Protein AF-A0A7S0FRN7-F1 (afdb_monomer)

Sequence (148 aa):
SIVRLVCPDTCGCSSPRSGLFRNGDDRGCPVGACQESAKYNEALAGLPCEDPTPDELRALPGWRRYWQEFAEVMAAFQPARASLFATANRSALQDGCAVHASLSMDLQELVCESKGITGDIRSFCPETCRCASLPTRNCPASCLRPPF

Mean predicted aligned error: 5.43 Å

Structure (mmCIF, N/CA/C/O backbone):
data_AF-A0A7S0FRN7-F1
#
_entry.id   AF-A0A7S0FRN7-F1
#
loop_
_atom_site.group_PDB
_atom_site.id
_atom_site.type_symbol
_atom_site.label_atom_id
_atom_site.label_alt_id
_atom_site.label_comp_id
_atom_site.label_asym_id
_atom_site.label_entity_id
_atom_site.label_seq_id
_atom_site.pdbx_PDB_ins_code
_atom_site.Cartn_x
_atom_site.Cartn_y
_atom_site.Cartn_z
_atom_site.occupancy
_atom_site.B_iso_or_equiv
_atom_site.auth_seq_id
_atom_site.auth_comp_id
_atom_site.auth_asym_id
_atom_site.auth_atom_id
_atom_site.pdbx_PDB_model_num
ATOM 1 N N . SER A 1 1 ? -14.382 -1.039 -17.431 1.00 48.53 1 SER A N 1
ATOM 2 C CA . SER A 1 1 ? -15.280 -2.205 -17.557 1.00 48.53 1 SER A CA 1
ATOM 3 C C . SER A 1 1 ? -16.569 -1.897 -16.811 1.00 48.53 1 SER A C 1
ATOM 5 O O . SER A 1 1 ? -16.483 -1.544 -15.641 1.00 48.53 1 SER A O 1
ATOM 7 N N . ILE A 1 2 ? -17.728 -1.981 -17.480 1.00 52.06 2 ILE A N 1
ATOM 8 C CA . ILE A 1 2 ? -19.074 -1.658 -16.946 1.00 52.06 2 ILE A CA 1
ATOM 9 C C . ILE A 1 2 ? -19.494 -2.569 -15.780 1.00 52.06 2 ILE A C 1
ATOM 11 O O . ILE A 1 2 ? -20.279 -2.164 -14.930 1.00 52.06 2 ILE A O 1
ATOM 15 N N . VAL A 1 3 ? -18.901 -3.761 -15.682 1.00 49.41 3 VAL A N 1
ATOM 16 C CA . VAL A 1 3 ? -19.193 -4.743 -14.625 1.00 49.41 3 VAL A CA 1
ATOM 17 C C . VAL A 1 3 ? -18.915 -4.184 -13.219 1.00 49.41 3 VAL A C 1
ATOM 19 O O . VAL A 1 3 ? -19.560 -4.590 -12.261 1.00 49.41 3 VAL A O 1
ATOM 22 N N . ARG A 1 4 ? -18.008 -3.204 -13.085 1.00 47.38 4 ARG A N 1
ATOM 23 C CA . ARG A 1 4 ? -17.630 -2.636 -11.780 1.00 47.38 4 ARG A CA 1
ATOM 24 C C . ARG A 1 4 ? -18.609 -1.587 -11.230 1.00 47.38 4 ARG A C 1
ATOM 26 O O . ARG A 1 4 ? -18.685 -1.434 -10.017 1.00 47.38 4 ARG A O 1
ATOM 33 N N . LEU A 1 5 ? -19.397 -0.941 -12.096 1.00 50.34 5 LEU A N 1
ATOM 34 C CA . LEU A 1 5 ? -20.428 0.036 -11.707 1.00 50.34 5 LEU A CA 1
ATOM 35 C C . LEU A 1 5 ? -21.666 -0.625 -11.085 1.00 50.34 5 LEU A C 1
ATOM 37 O O . LEU A 1 5 ? -22.345 -0.011 -10.271 1.00 50.34 5 LEU A O 1
ATOM 41 N N . VAL A 1 6 ? -21.958 -1.873 -11.460 1.00 53.28 6 VAL A N 1
ATOM 42 C CA . VAL A 1 6 ? -23.189 -2.574 -11.056 1.00 53.28 6 VAL A CA 1
ATOM 43 C C . VAL A 1 6 ? -23.044 -3.256 -9.687 1.00 53.28 6 VAL A C 1
ATOM 45 O O . VAL A 1 6 ? -24.046 -3.563 -9.047 1.00 53.28 6 VAL A O 1
ATOM 48 N N . CYS A 1 7 ? -21.819 -3.461 -9.188 1.00 53.31 7 CYS A N 1
ATOM 49 C CA . CYS A 1 7 ? -21.577 -4.156 -7.919 1.00 53.31 7 CYS A CA 1
ATOM 50 C C . CYS A 1 7 ? -20.341 -3.598 -7.170 1.00 53.31 7 CYS A C 1
ATOM 52 O O . CYS A 1 7 ? -19.306 -4.274 -7.103 1.00 53.31 7 CYS A O 1
ATOM 54 N N . PRO A 1 8 ? -20.415 -2.391 -6.573 1.00 57.25 8 PRO A N 1
ATOM 55 C CA . PRO A 1 8 ? -19.288 -1.777 -5.856 1.00 57.25 8 PRO A CA 1
ATOM 56 C C . PRO A 1 8 ? -18.743 -2.661 -4.718 1.00 57.25 8 PRO A C 1
ATOM 58 O O . PRO A 1 8 ? -17.531 -2.704 -4.495 1.00 57.25 8 PRO A O 1
ATOM 61 N N . ASP A 1 9 ? -19.608 -3.446 -4.067 1.00 58.41 9 ASP A N 1
ATOM 62 C CA . ASP A 1 9 ? -19.214 -4.432 -3.054 1.00 58.41 9 ASP A CA 1
ATOM 63 C C . ASP A 1 9 ? -18.339 -5.558 -3.622 1.00 58.41 9 ASP A C 1
ATOM 65 O O . ASP A 1 9 ? -17.311 -5.888 -3.036 1.00 58.41 9 ASP A O 1
ATOM 69 N N . THR A 1 10 ? -18.686 -6.121 -4.787 1.00 57.81 10 THR A N 1
ATOM 70 C CA . THR A 1 10 ? -17.875 -7.190 -5.412 1.00 57.81 10 THR A CA 1
ATOM 71 C C . THR A 1 10 ? -16.529 -6.690 -5.924 1.00 57.81 10 THR A C 1
ATOM 73 O O . THR A 1 10 ? -15.576 -7.460 -6.016 1.00 57.81 10 THR A O 1
ATOM 76 N N . CYS A 1 11 ? -16.415 -5.390 -6.209 1.00 63.34 11 CYS A N 1
ATOM 77 C CA . CYS A 1 11 ? -15.132 -4.776 -6.527 1.00 63.34 11 CYS A CA 1
ATOM 78 C C . CYS A 1 11 ? -14.219 -4.689 -5.293 1.00 63.34 11 CYS A C 1
ATOM 80 O O . CYS A 1 11 ? -12.999 -4.644 -5.456 1.00 63.34 11 CYS A O 1
ATOM 82 N N . GLY A 1 12 ? -14.794 -4.725 -4.084 1.00 71.50 12 GLY A N 1
ATOM 83 C CA . GLY A 1 12 ? -14.109 -4.510 -2.811 1.00 71.50 12 GLY A CA 1
ATOM 84 C C . GLY A 1 12 ? -14.131 -3.051 -2.352 1.00 71.50 12 GLY A C 1
ATOM 85 O O . GLY A 1 12 ? -13.427 -2.693 -1.419 1.00 71.50 12 GLY A O 1
ATOM 86 N N . CYS A 1 13 ? -14.939 -2.197 -2.981 1.00 74.06 13 CYS A N 1
ATOM 87 C CA . CYS A 1 13 ? -14.938 -0.755 -2.739 1.00 74.06 13 CYS A CA 1
ATOM 88 C C . CYS A 1 13 ? -15.281 -0.402 -1.280 1.00 74.06 13 CYS A C 1
ATOM 90 O O . CYS A 1 13 ? -14.691 0.501 -0.700 1.00 74.06 13 CYS A O 1
ATOM 92 N N . SER A 1 14 ? -16.171 -1.176 -0.651 1.00 80.62 14 SER A N 1
ATOM 93 C CA . SER A 1 14 ? -16.556 -1.006 0.754 1.00 80.62 14 SER A CA 1
ATOM 94 C C . SER A 1 14 ? -15.545 -1.584 1.756 1.00 80.62 14 SER A C 1
ATOM 96 O O . SER A 1 14 ? -15.845 -1.633 2.944 1.00 80.62 14 SER A O 1
ATOM 98 N N . SER A 1 15 ? -14.414 -2.135 1.302 1.00 90.25 15 SER A N 1
ATOM 99 C CA . SER A 1 15 ? -13.415 -2.752 2.174 1.00 90.25 15 SER A CA 1
ATOM 100 C C . SER A 1 15 ? -12.110 -1.954 2.125 1.00 90.25 15 SER A C 1
ATOM 102 O O . SER A 1 15 ? -11.473 -1.903 1.066 1.00 90.25 15 SER A O 1
ATOM 104 N N . PRO A 1 16 ? -11.655 -1.391 3.261 1.00 91.69 16 PRO A N 1
ATOM 105 C CA . PRO A 1 16 ? -10.399 -0.644 3.316 1.00 91.69 16 PRO A CA 1
ATOM 106 C C . PRO A 1 16 ? -9.186 -1.523 2.982 1.00 91.69 16 PRO A C 1
ATOM 108 O O . PRO A 1 16 ? -8.174 -1.014 2.516 1.00 91.69 16 PRO A O 1
ATOM 111 N N . ARG A 1 17 ? -9.292 -2.849 3.155 1.00 93.81 17 ARG A N 1
ATOM 112 C CA . ARG A 1 17 ? -8.250 -3.840 2.837 1.00 93.81 17 ARG A CA 1
ATOM 113 C C . ARG A 1 17 ? -8.586 -4.679 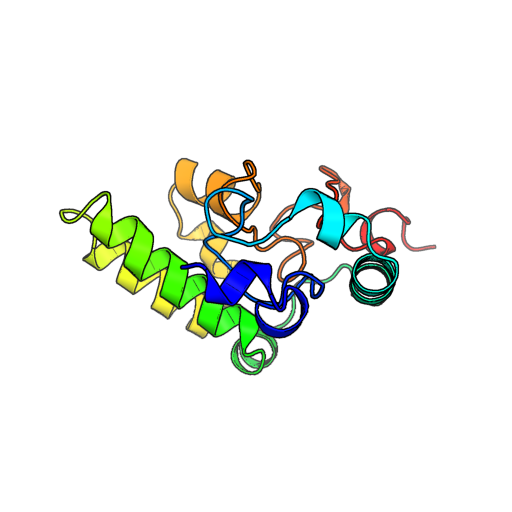1.595 1.00 93.81 17 ARG A C 1
ATOM 115 O O . ARG A 1 17 ? -8.191 -5.838 1.497 1.00 93.81 17 ARG A O 1
ATOM 122 N N . SER A 1 18 ? -9.316 -4.118 0.630 1.00 92.12 18 SER A N 1
ATOM 123 C CA . SER A 1 18 ? -9.688 -4.827 -0.608 1.00 92.12 18 SER A CA 1
ATOM 124 C C . SER A 1 18 ? -8.526 -5.122 -1.549 1.00 92.12 18 SER A C 1
ATOM 126 O O . SER A 1 18 ? -8.618 -6.043 -2.365 1.00 92.12 18 SER A O 1
ATOM 128 N N . GLY A 1 19 ? -7.450 -4.340 -1.454 1.00 91.75 19 GLY A N 1
ATOM 129 C CA . GLY A 1 19 ? -6.285 -4.483 -2.316 1.00 91.75 19 GLY A CA 1
ATOM 130 C C . GLY A 1 19 ? -6.440 -3.907 -3.718 1.00 91.75 19 GLY A C 1
ATOM 131 O O . GLY A 1 19 ? -5.704 -4.295 -4.617 1.00 91.75 19 GLY A O 1
ATOM 132 N N . LEU A 1 20 ? -7.423 -3.036 -3.941 1.00 89.19 20 LEU A N 1
ATOM 133 C CA . LEU A 1 20 ? -7.583 -2.344 -5.216 1.00 89.19 20 LEU A CA 1
ATOM 134 C C . LEU A 1 20 ? -6.476 -1.297 -5.387 1.00 89.19 20 LEU A C 1
ATOM 136 O O . LEU A 1 20 ? -6.579 -0.208 -4.825 1.00 89.19 20 LEU A O 1
ATOM 140 N N . PHE A 1 21 ? -5.448 -1.596 -6.188 1.00 90.25 21 PHE A N 1
ATOM 141 C CA . PHE A 1 21 ? -4.446 -0.583 -6.530 1.00 90.25 21 PHE A CA 1
ATOM 142 C C . PHE A 1 21 ? -5.028 0.434 -7.504 1.00 90.25 21 PHE A C 1
ATOM 144 O O . PHE A 1 21 ? -4.811 1.623 -7.337 1.00 90.25 21 PHE A O 1
ATOM 151 N N . ARG A 1 22 ? -5.807 0.002 -8.501 1.00 84.69 22 ARG A N 1
ATOM 152 C CA . ARG A 1 22 ? -6.534 0.928 -9.385 1.00 84.69 22 ARG A CA 1
ATOM 153 C C . ARG A 1 22 ? -7.934 1.162 -8.854 1.00 84.69 22 ARG A C 1
ATOM 155 O O . ARG A 1 22 ? -8.867 0.429 -9.200 1.00 84.69 22 ARG A O 1
ATOM 162 N N . ASN A 1 23 ? -8.074 2.187 -8.036 1.00 75.00 23 ASN A N 1
ATOM 163 C CA . ASN A 1 23 ? -9.357 2.673 -7.561 1.00 75.00 23 ASN A CA 1
ATOM 164 C C . ASN A 1 23 ? -9.645 4.041 -8.217 1.00 75.00 23 ASN A C 1
ATOM 166 O O . ASN A 1 23 ? -8.737 4.687 -8.722 1.00 75.00 23 ASN A O 1
ATOM 170 N N . GLY A 1 24 ? -10.910 4.427 -8.349 1.00 68.56 24 GLY A N 1
ATOM 171 C CA . GLY A 1 24 ? -11.290 5.685 -8.996 1.00 68.56 24 GLY A CA 1
ATOM 172 C C . GLY A 1 24 ? -12.545 5.557 -9.848 1.00 68.56 24 GLY A C 1
ATOM 173 O O . GLY A 1 24 ? -12.851 4.486 -10.397 1.00 68.56 24 GLY A O 1
ATOM 174 N N . ASP A 1 25 ? -13.270 6.667 -9.959 1.00 66.50 25 ASP A N 1
ATOM 175 C CA . ASP A 1 25 ? -14.564 6.737 -10.641 1.00 66.50 25 ASP A CA 1
ATOM 176 C C . ASP A 1 25 ? -14.428 6.347 -12.126 1.00 66.50 25 ASP A C 1
ATOM 178 O O . ASP A 1 25 ? -15.238 5.581 -12.655 1.00 66.50 25 ASP A O 1
ATOM 182 N N . ASP A 1 26 ? -13.327 6.749 -12.775 1.00 67.06 26 ASP A N 1
ATOM 183 C CA . ASP A 1 26 ? -12.981 6.402 -14.164 1.00 67.06 26 ASP A CA 1
ATOM 184 C C . ASP A 1 26 ? -12.637 4.909 -14.354 1.00 67.06 26 ASP A C 1
ATOM 186 O O . ASP A 1 26 ? -12.619 4.391 -15.477 1.00 67.06 26 ASP A O 1
ATOM 190 N N . ARG A 1 27 ? -12.384 4.181 -13.260 1.00 67.12 27 ARG A N 1
ATOM 191 C CA . ARG A 1 27 ? -12.101 2.735 -13.241 1.00 67.12 27 ARG A CA 1
ATOM 192 C C . ARG A 1 27 ? -13.276 1.899 -12.744 1.00 67.12 27 ARG A C 1
ATOM 194 O O . ARG A 1 27 ? -13.139 0.678 -12.605 1.00 67.12 27 ARG A O 1
ATOM 201 N N . GLY A 1 28 ? -14.442 2.530 -12.592 1.00 65.12 28 GLY A N 1
ATOM 202 C CA . GLY A 1 28 ? -15.705 1.893 -12.230 1.00 65.12 28 GLY A CA 1
ATOM 203 C C . GLY A 1 28 ? -15.840 1.610 -10.737 1.00 65.12 28 GLY A C 1
ATOM 204 O O . GLY A 1 28 ? -16.621 0.744 -10.364 1.00 65.12 28 GLY A O 1
ATOM 205 N N . CYS A 1 29 ? -15.059 2.289 -9.897 1.00 70.25 29 CYS A N 1
ATOM 206 C CA . CYS A 1 29 ? -15.081 2.145 -8.449 1.00 70.25 29 CYS A CA 1
ATOM 207 C C . CYS A 1 29 ? -15.348 3.530 -7.845 1.00 70.25 29 CYS A C 1
ATOM 209 O O . CYS A 1 29 ? -14.420 4.334 -7.848 1.00 70.25 29 CYS A O 1
ATOM 211 N N . PRO A 1 30 ? -16.566 3.830 -7.354 1.00 77.25 30 PRO A N 1
ATOM 212 C CA . PRO A 1 30 ? -16.894 5.157 -6.841 1.00 77.25 30 PRO A CA 1
ATOM 213 C C . PRO A 1 30 ? -16.255 5.379 -5.461 1.00 77.25 30 PRO A C 1
ATOM 215 O O . PRO A 1 30 ? -16.915 5.232 -4.433 1.00 77.25 30 PRO A O 1
ATOM 218 N N . VAL A 1 31 ? -14.946 5.655 -5.420 1.00 76.56 31 VAL A N 1
ATOM 219 C CA . VAL A 1 31 ? -14.130 5.607 -4.188 1.00 76.56 31 VAL A CA 1
ATOM 220 C C . VAL A 1 31 ? -14.678 6.543 -3.121 1.00 76.56 31 VAL A C 1
ATOM 222 O O . VAL A 1 31 ? -14.813 6.120 -1.976 1.00 76.56 31 VAL A O 1
ATOM 225 N N . GLY A 1 32 ? -15.058 7.767 -3.504 1.00 78.12 32 GLY A N 1
ATOM 226 C CA . GLY A 1 32 ? -15.652 8.733 -2.579 1.00 78.12 32 GLY A CA 1
ATOM 227 C C . GLY A 1 32 ? -16.918 8.186 -1.918 1.00 78.12 32 GLY A C 1
ATOM 228 O O . GLY A 1 32 ? -16.984 8.091 -0.696 1.00 78.12 32 GLY A O 1
ATOM 229 N N . ALA A 1 33 ? -17.875 7.708 -2.721 1.00 80.94 33 ALA A N 1
ATOM 230 C CA . ALA A 1 33 ? -19.125 7.143 -2.208 1.00 80.94 33 ALA A CA 1
ATOM 231 C C . ALA A 1 33 ? -18.898 5.892 -1.339 1.00 80.94 33 ALA A C 1
ATOM 233 O O . ALA A 1 33 ? -19.613 5.660 -0.366 1.00 80.94 33 ALA A O 1
ATOM 234 N N . CYS A 1 34 ? -17.894 5.074 -1.661 1.00 80.69 34 CYS A N 1
ATOM 235 C CA . CYS A 1 34 ? -17.580 3.897 -0.861 1.00 80.69 34 CYS A CA 1
ATOM 236 C C . CYS A 1 34 ? -16.926 4.242 0.472 1.00 80.69 34 CYS A C 1
ATOM 238 O O . CYS A 1 34 ? -17.296 3.649 1.483 1.00 80.69 34 CYS A O 1
ATOM 240 N N . GLN A 1 35 ? -16.002 5.203 0.492 1.00 85.75 35 GLN A N 1
ATOM 241 C CA . GLN A 1 35 ? -15.376 5.686 1.724 1.00 85.75 35 GLN A CA 1
ATOM 242 C C . GLN A 1 35 ? -16.387 6.392 2.640 1.00 85.75 35 GLN A C 1
ATOM 244 O O . GLN A 1 35 ? -16.236 6.380 3.857 1.00 85.75 35 GLN A O 1
ATOM 249 N N . GLU A 1 36 ? -17.456 6.957 2.078 1.00 86.81 36 GLU A N 1
ATOM 250 C CA . GLU A 1 36 ? -18.573 7.533 2.838 1.00 86.81 36 GLU A CA 1
ATOM 251 C C . GLU A 1 36 ? -19.560 6.479 3.368 1.00 86.81 36 GLU A C 1
ATOM 253 O O . GLU A 1 36 ? -20.368 6.773 4.249 1.00 86.81 36 GLU A O 1
ATOM 258 N N . SER A 1 37 ? -19.494 5.234 2.888 1.00 88.94 37 SER A N 1
ATOM 259 C CA . SER A 1 37 ? -20.419 4.186 3.323 1.00 88.94 37 SER A CA 1
ATOM 260 C C . SER A 1 37 ? -20.187 3.774 4.782 1.00 88.94 37 SER A C 1
ATOM 262 O O . SER A 1 37 ? -19.051 3.659 5.248 1.00 88.94 37 SER A O 1
ATOM 264 N N . ALA A 1 38 ? -21.272 3.479 5.508 1.00 90.62 38 ALA A N 1
ATOM 265 C CA . ALA A 1 38 ? -21.197 2.999 6.892 1.00 90.62 38 ALA A CA 1
ATOM 266 C C . ALA A 1 38 ? -20.330 1.735 7.012 1.00 90.62 38 ALA A C 1
ATOM 268 O O . ALA A 1 38 ? -19.445 1.667 7.856 1.00 90.62 38 ALA A O 1
ATOM 269 N N . LYS A 1 39 ? -20.499 0.789 6.082 1.00 90.06 39 LYS A N 1
ATOM 270 C CA . LYS A 1 39 ? -19.739 -0.466 6.029 1.00 90.06 39 LYS A CA 1
ATOM 271 C C . LYS A 1 39 ? -18.226 -0.250 5.922 1.00 90.06 39 LYS A C 1
ATOM 273 O O . LYS A 1 39 ? -17.466 -0.950 6.585 1.00 90.06 39 LYS A O 1
ATOM 278 N N . TYR A 1 40 ? -17.783 0.704 5.099 1.00 91.12 40 TYR A N 1
ATOM 279 C CA . TYR A 1 40 ? -16.361 1.035 4.986 1.00 91.12 40 TYR A CA 1
ATOM 280 C C . TYR A 1 40 ? -15.826 1.621 6.291 1.00 91.12 40 TYR A C 1
ATOM 282 O O . TYR A 1 40 ? -14.794 1.178 6.789 1.00 91.12 40 TYR A O 1
ATOM 290 N N . ASN A 1 41 ? -16.556 2.583 6.859 1.00 91.88 41 ASN A N 1
ATOM 291 C CA . ASN A 1 41 ? -16.161 3.265 8.086 1.00 91.88 41 ASN A CA 1
ATOM 292 C C . ASN A 1 41 ? -16.123 2.318 9.291 1.00 91.88 41 ASN A C 1
ATOM 294 O O . ASN A 1 41 ? -15.170 2.359 10.063 1.00 91.88 41 ASN A O 1
ATOM 298 N N . GLU A 1 42 ? -17.099 1.419 9.424 1.00 92.56 42 GLU A N 1
ATOM 299 C CA . GLU A 1 42 ? -17.113 0.371 10.449 1.00 92.56 42 GLU A CA 1
ATOM 300 C C . GLU A 1 42 ? -15.928 -0.588 10.287 1.00 92.56 42 GLU A C 1
ATOM 302 O O . GLU A 1 42 ? -15.215 -0.862 11.254 1.00 92.56 42 GLU A O 1
ATOM 307 N N . ALA A 1 43 ? -15.666 -1.052 9.059 1.00 93.25 43 ALA A N 1
ATOM 308 C CA . ALA A 1 43 ? -14.535 -1.931 8.781 1.00 93.25 43 ALA A CA 1
ATOM 309 C C . ALA A 1 43 ? -13.192 -1.253 9.083 1.00 93.25 43 ALA A C 1
ATOM 31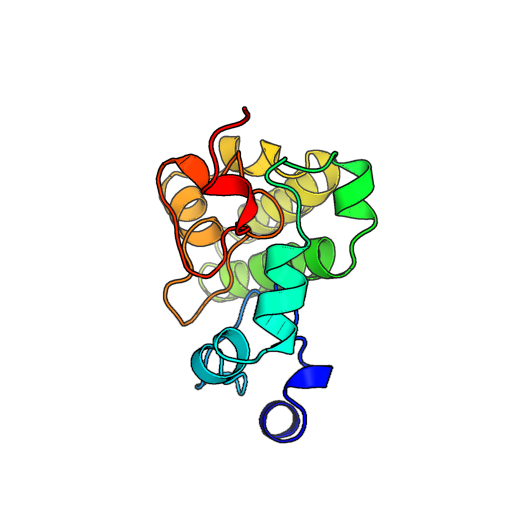1 O O . ALA A 1 43 ? -12.302 -1.892 9.636 1.00 93.25 43 ALA A O 1
ATOM 312 N N . LEU A 1 44 ? -13.044 0.030 8.741 1.00 94.00 44 LEU A N 1
ATOM 313 C CA . LEU A 1 44 ? -11.830 0.806 8.994 1.00 94.00 44 LEU A CA 1
ATOM 314 C C . LEU A 1 44 ? -11.640 1.109 10.486 1.00 94.00 44 LEU A C 1
ATOM 316 O O . LEU A 1 44 ? -10.522 1.026 10.991 1.00 94.00 44 LEU A O 1
ATOM 320 N N . ALA A 1 45 ? -12.719 1.430 11.201 1.00 92.56 45 ALA A N 1
ATOM 321 C CA . ALA A 1 45 ? -12.687 1.687 12.638 1.00 92.56 45 ALA A CA 1
ATOM 322 C C . ALA A 1 45 ? -12.314 0.440 13.454 1.00 92.56 45 ALA A C 1
ATOM 324 O O . ALA A 1 45 ? -11.722 0.571 14.523 1.00 92.56 45 ALA A O 1
ATOM 325 N N . GLY A 1 46 ? -12.629 -0.755 12.945 1.00 94.00 46 GLY A N 1
ATOM 326 C CA . GLY A 1 46 ? -12.250 -2.028 13.557 1.00 94.00 46 GLY A CA 1
ATOM 327 C C . GLY A 1 46 ? -10.783 -2.430 13.368 1.00 94.00 46 GLY A C 1
ATOM 328 O O . GLY A 1 46 ? -10.367 -3.434 13.942 1.00 94.00 46 GLY A O 1
ATOM 329 N N . LEU A 1 47 ? -9.994 -1.699 12.571 1.00 95.88 47 LEU A N 1
ATOM 330 C CA . LEU A 1 47 ? -8.584 -2.027 12.351 1.00 95.88 47 LEU A CA 1
ATOM 331 C C . LEU A 1 47 ? -7.689 -1.484 13.482 1.00 95.88 47 LEU A C 1
ATOM 333 O O . LEU A 1 47 ? -7.895 -0.356 13.949 1.00 95.88 47 LEU A O 1
ATOM 337 N N . PRO A 1 48 ? -6.664 -2.245 13.912 1.00 96.00 48 PRO A N 1
ATOM 338 C CA . PRO A 1 48 ? -5.649 -1.737 14.827 1.00 96.00 48 PRO A CA 1
ATOM 339 C C . PRO A 1 48 ? -4.749 -0.709 14.127 1.00 96.00 48 PRO A C 1
ATOM 341 O O . PRO A 1 48 ? -4.619 -0.712 12.901 1.00 96.00 48 PRO A O 1
ATOM 344 N N . CYS A 1 49 ? -4.110 0.153 14.918 1.00 96.12 49 CYS A N 1
ATOM 345 C CA . CYS A 1 49 ? -3.052 1.042 14.442 1.00 96.12 49 CYS A CA 1
ATOM 346 C C . CYS A 1 49 ? -1.684 0.385 14.635 1.00 96.12 49 CYS A C 1
ATOM 348 O O . CYS A 1 49 ? -0.853 0.875 15.389 1.00 96.12 49 CYS A O 1
ATOM 350 N N . GLU A 1 50 ? -1.500 -0.766 14.006 1.00 97.62 50 GLU A N 1
ATOM 351 C CA . GLU A 1 50 ? -0.272 -1.550 14.085 1.00 97.62 50 GLU A CA 1
ATOM 352 C C . GLU A 1 50 ? -0.029 -2.189 12.722 1.00 97.62 50 GLU A C 1
ATOM 354 O O . GLU A 1 50 ? -0.978 -2.644 12.065 1.00 97.62 50 GLU A O 1
ATOM 359 N N . ASP A 1 51 ? 1.226 -2.188 12.283 1.00 98.38 51 ASP A N 1
ATOM 360 C CA . ASP A 1 51 ? 1.622 -2.886 11.066 1.00 98.38 51 ASP A CA 1
ATOM 361 C C . ASP A 1 51 ? 1.577 -4.408 11.305 1.00 98.38 51 ASP A C 1
ATOM 363 O O . ASP A 1 51 ? 2.305 -4.917 12.158 1.00 98.38 51 ASP A O 1
ATOM 367 N N . PRO A 1 52 ? 0.762 -5.180 10.560 1.00 98.00 52 PRO A N 1
ATOM 368 C CA . PRO A 1 52 ? 0.716 -6.623 10.728 1.00 98.00 52 PRO A CA 1
ATOM 369 C C . PRO A 1 52 ? 2.029 -7.271 10.289 1.00 98.00 52 PRO A C 1
ATOM 371 O O . PRO A 1 52 ? 2.755 -6.768 9.424 1.00 98.00 52 PRO A O 1
ATOM 374 N N . THR A 1 53 ? 2.297 -8.453 10.830 1.00 98.38 53 THR A N 1
ATOM 375 C CA . THR A 1 53 ? 3.464 -9.249 10.452 1.00 98.38 53 THR A CA 1
ATOM 376 C C . THR A 1 53 ? 3.420 -9.650 8.968 1.00 98.38 53 THR A C 1
ATOM 378 O O . THR A 1 53 ? 2.343 -9.733 8.360 1.00 98.38 53 THR A O 1
ATOM 381 N N . PRO A 1 54 ? 4.571 -9.979 8.351 1.00 98.44 54 PRO 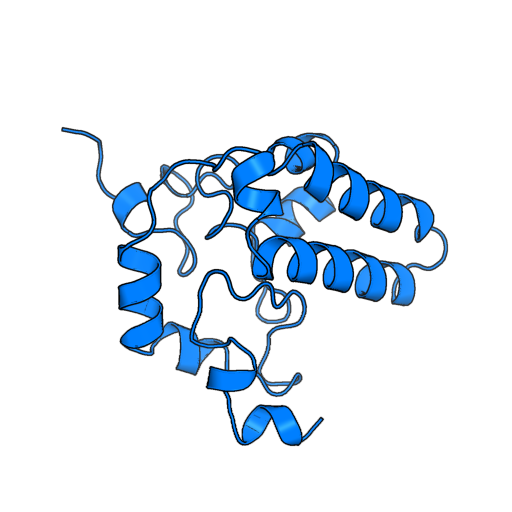A N 1
ATOM 382 C CA . PRO A 1 54 ? 4.590 -10.437 6.964 1.00 98.44 54 PRO A CA 1
ATOM 383 C C . PRO A 1 54 ? 3.737 -11.689 6.709 1.00 98.44 54 PRO A C 1
ATOM 385 O O . PRO A 1 54 ? 3.149 -11.810 5.635 1.00 98.44 54 PRO A O 1
ATOM 388 N N . ASP A 1 55 ? 3.640 -12.612 7.673 1.00 98.19 55 ASP A N 1
ATOM 389 C CA . ASP A 1 55 ? 2.785 -13.803 7.562 1.00 98.19 55 ASP A CA 1
ATOM 390 C C . ASP A 1 55 ? 1.292 -13.441 7.576 1.00 98.19 55 ASP A C 1
ATOM 392 O O . ASP A 1 55 ? 0.532 -13.934 6.737 1.00 98.19 55 ASP A O 1
ATOM 396 N N . GLU A 1 56 ? 0.869 -12.534 8.463 1.00 98.19 56 GLU A N 1
ATOM 397 C CA . GLU A 1 56 ? -0.512 -12.038 8.503 1.00 98.19 56 GLU A CA 1
ATOM 398 C C . GLU A 1 56 ? -0.877 -11.316 7.204 1.00 98.19 56 GLU A C 1
ATOM 400 O O . GLU A 1 56 ? -1.901 -11.624 6.591 1.00 98.19 56 GLU A O 1
ATOM 405 N N . LEU A 1 57 ? -0.015 -10.414 6.722 1.00 98.12 57 LEU A N 1
ATOM 406 C CA . LEU A 1 57 ? -0.213 -9.726 5.443 1.00 98.12 57 LEU A CA 1
ATOM 407 C C . LEU A 1 57 ? -0.270 -10.714 4.278 1.00 98.12 57 LEU A C 1
ATOM 409 O O . LEU A 1 57 ? -1.149 -10.608 3.420 1.00 98.12 57 LEU A O 1
ATOM 413 N N . ARG A 1 58 ? 0.608 -11.724 4.256 1.00 96.69 58 ARG A N 1
ATOM 414 C CA . ARG A 1 58 ? 0.564 -12.785 3.243 1.00 96.69 58 ARG A CA 1
ATOM 415 C C . ARG A 1 58 ? -0.716 -13.584 3.277 1.00 96.69 58 ARG A C 1
ATOM 417 O O . ARG A 1 58 ? -1.087 -14.072 2.214 1.00 96.69 58 ARG A O 1
ATOM 424 N N . ALA A 1 59 ? -1.384 -13.725 4.418 1.00 97.38 59 ALA A N 1
ATOM 425 C CA . ALA A 1 59 ? -2.674 -14.398 4.503 1.00 97.38 59 ALA A CA 1
ATOM 426 C C . ALA A 1 59 ? -3.813 -13.543 3.914 1.00 97.38 59 ALA A C 1
ATOM 428 O O . ALA A 1 59 ? -4.740 -14.096 3.313 1.00 97.38 59 ALA A O 1
ATOM 429 N N . LEU A 1 60 ? -3.710 -12.209 3.961 1.00 96.88 60 LEU A N 1
ATOM 430 C CA . LEU A 1 60 ? -4.725 -11.287 3.443 1.00 96.88 60 LEU A CA 1
ATOM 431 C C . LEU A 1 60 ? -4.779 -11.276 1.899 1.00 96.88 60 LEU A C 1
ATOM 433 O O . LEU A 1 60 ? -3.826 -10.845 1.244 1.00 96.88 60 LEU A O 1
ATOM 437 N N . PRO A 1 61 ? -5.910 -11.660 1.270 1.00 96.06 61 PRO A N 1
ATOM 438 C CA . PRO A 1 61 ? -6.043 -11.622 -0.189 1.00 96.06 61 PRO A CA 1
ATOM 439 C C . PRO A 1 61 ? -5.849 -10.223 -0.783 1.00 96.06 61 PRO A C 1
ATOM 441 O O . PRO A 1 61 ? -5.253 -10.091 -1.850 1.00 96.06 61 PRO A O 1
ATOM 444 N N . GLY A 1 62 ? -6.309 -9.184 -0.079 1.00 95.44 62 GLY A N 1
ATOM 445 C CA . GLY A 1 62 ? -6.157 -7.797 -0.513 1.00 95.44 62 GLY A CA 1
ATOM 446 C C . GLY A 1 62 ? -4.699 -7.342 -0.586 1.00 95.44 62 GLY A C 1
ATOM 447 O O . GLY A 1 62 ? -4.329 -6.649 -1.525 1.00 95.44 62 GLY A O 1
ATOM 448 N N . TRP A 1 63 ? -3.836 -7.789 0.328 1.00 97.69 63 TRP A N 1
ATOM 449 C CA . TRP A 1 63 ? -2.414 -7.440 0.273 1.00 97.69 63 TRP A CA 1
ATOM 450 C C . TRP A 1 63 ? -1.756 -7.994 -0.993 1.00 97.69 63 TRP A C 1
ATOM 452 O O . TRP A 1 63 ? -1.120 -7.260 -1.748 1.00 97.69 63 TRP A O 1
ATOM 462 N N . ARG A 1 64 ? -1.993 -9.281 -1.283 1.00 97.75 64 ARG A N 1
ATOM 463 C CA . ARG A 1 64 ? -1.475 -9.933 -2.496 1.00 97.75 64 ARG A CA 1
ATOM 464 C C . ARG A 1 64 ? -1.995 -9.261 -3.761 1.00 97.75 64 ARG A C 1
ATOM 466 O O . ARG A 1 64 ? -1.228 -8.996 -4.682 1.00 97.75 64 ARG A O 1
ATOM 473 N N . ARG A 1 65 ? -3.293 -8.952 -3.779 1.00 95.50 65 ARG A N 1
ATOM 474 C CA . ARG A 1 65 ? -3.942 -8.269 -4.897 1.00 95.50 65 ARG A CA 1
ATOM 475 C C . ARG A 1 65 ? -3.340 -6.887 -5.152 1.00 95.50 65 ARG A C 1
ATOM 477 O O . ARG A 1 65 ? -3.039 -6.584 -6.302 1.00 95.50 65 ARG A O 1
ATOM 484 N N . TYR A 1 66 ? -3.139 -6.085 -4.105 1.00 96.19 66 TYR A N 1
ATOM 485 C CA . TYR A 1 66 ? -2.594 -4.733 -4.225 1.00 96.19 66 TYR A CA 1
ATOM 486 C C . TYR A 1 66 ? -1.240 -4.740 -4.927 1.00 96.19 66 TYR A C 1
ATOM 488 O O . TYR A 1 66 ? -1.053 -4.043 -5.920 1.00 96.19 66 TYR A O 1
ATOM 496 N N . TRP A 1 67 ? -0.311 -5.565 -4.446 1.00 97.81 67 TRP A N 1
ATOM 497 C CA . TRP A 1 67 ? 1.052 -5.595 -4.970 1.00 97.81 67 TRP A CA 1
ATOM 498 C C . TRP A 1 67 ? 1.162 -6.238 -6.349 1.00 97.81 67 TRP A C 1
ATOM 500 O O . TRP A 1 67 ? 1.990 -5.812 -7.159 1.00 97.81 67 TRP A O 1
ATOM 510 N N . GLN A 1 68 ? 0.289 -7.201 -6.653 1.00 97.56 68 GLN A N 1
ATOM 511 C CA . GLN A 1 68 ? 0.147 -7.722 -8.005 1.00 97.56 68 GLN A CA 1
ATOM 512 C C . GLN A 1 68 ? -0.335 -6.627 -8.969 1.00 97.56 68 GLN A C 1
ATOM 514 O O . GLN A 1 68 ? 0.336 -6.361 -9.968 1.00 97.56 68 GLN A O 1
ATOM 519 N N . GLU A 1 69 ? -1.454 -5.959 -8.661 1.00 95.06 69 GLU A N 1
ATOM 520 C CA . GLU A 1 69 ? -1.996 -4.892 -9.510 1.00 95.06 69 GLU A CA 1
ATOM 521 C C . GLU A 1 69 ? -1.005 -3.717 -9.627 1.00 95.06 69 GLU A C 1
ATOM 523 O O . GLU A 1 69 ? -0.812 -3.191 -10.721 1.00 95.06 69 GLU A O 1
ATOM 528 N N . PHE A 1 70 ? -0.325 -3.335 -8.539 1.00 96.00 70 PHE A N 1
ATOM 529 C CA . PHE A 1 70 ? 0.746 -2.334 -8.550 1.00 96.00 70 PHE A CA 1
ATOM 530 C C . PHE A 1 70 ? 1.833 -2.694 -9.564 1.00 96.00 70 PHE A C 1
ATOM 532 O O . PHE A 1 70 ? 2.169 -1.879 -10.425 1.00 96.00 70 PHE A O 1
ATOM 539 N N . ALA A 1 71 ? 2.366 -3.919 -9.504 1.00 97.69 71 ALA A N 1
ATOM 540 C CA . ALA A 1 71 ? 3.457 -4.322 -10.381 1.00 97.69 71 ALA A CA 1
ATOM 541 C C . ALA A 1 71 ? 3.042 -4.365 -11.854 1.00 97.69 71 ALA A C 1
ATOM 543 O O . ALA A 1 71 ? 3.777 -3.866 -12.707 1.00 97.69 71 ALA A O 1
ATOM 544 N N . GLU A 1 72 ? 1.859 -4.908 -12.148 1.00 96.62 72 GLU A N 1
ATOM 545 C CA . GLU A 1 72 ? 1.307 -4.970 -13.505 1.00 96.62 72 GLU A CA 1
ATOM 546 C C . GLU A 1 72 ? 1.101 -3.569 -14.094 1.00 96.62 72 GLU A C 1
ATOM 548 O O . GLU A 1 72 ? 1.520 -3.281 -15.217 1.00 96.62 72 GLU A O 1
ATOM 553 N N . VAL A 1 73 ? 0.489 -2.670 -13.323 1.00 93.75 73 VAL A N 1
ATOM 554 C CA . VAL A 1 73 ? 0.147 -1.321 -13.781 1.00 93.75 73 VAL A CA 1
ATOM 555 C C . VAL A 1 73 ? 1.393 -0.472 -13.963 1.00 93.75 73 VAL A C 1
ATOM 557 O O . VAL A 1 73 ? 1.556 0.161 -15.006 1.00 93.75 73 VAL A O 1
ATOM 560 N N . MET A 1 74 ? 2.299 -0.483 -12.988 1.00 95.00 74 MET A N 1
ATOM 561 C CA . MET A 1 74 ? 3.526 0.303 -13.068 1.00 95.00 74 MET A CA 1
ATOM 562 C C . MET A 1 74 ? 4.447 -0.199 -14.183 1.00 95.00 74 MET A C 1
ATOM 564 O O . MET A 1 74 ? 5.032 0.617 -14.894 1.00 95.00 74 MET A O 1
ATOM 568 N N . ALA A 1 75 ? 4.520 -1.515 -14.415 1.00 97.44 75 ALA A N 1
ATOM 569 C CA . ALA A 1 75 ? 5.256 -2.072 -15.548 1.00 97.44 75 ALA A CA 1
ATOM 570 C C . ALA A 1 75 ? 4.636 -1.681 -16.899 1.00 97.44 75 ALA A C 1
ATOM 572 O O . ALA A 1 75 ? 5.375 -1.412 -17.843 1.00 97.44 75 ALA A O 1
ATOM 573 N N . ALA A 1 76 ? 3.305 -1.595 -16.999 1.00 95.88 76 ALA A N 1
ATOM 574 C CA . ALA A 1 76 ? 2.642 -1.131 -18.218 1.00 95.88 76 ALA A CA 1
ATOM 575 C C . ALA A 1 76 ? 2.952 0.346 -18.529 1.00 95.88 76 ALA A C 1
ATOM 577 O O . ALA A 1 76 ? 3.124 0.703 -19.693 1.00 95.88 76 ALA A O 1
ATOM 578 N N . PHE A 1 77 ? 3.060 1.198 -17.503 1.00 93.50 77 PHE A N 1
ATOM 579 C CA . PHE A 1 77 ? 3.430 2.609 -17.669 1.00 93.50 77 PHE A CA 1
ATOM 580 C C . PHE A 1 77 ? 4.936 2.831 -17.859 1.00 93.50 77 PHE A C 1
ATOM 582 O O . PHE A 1 77 ? 5.334 3.753 -18.568 1.00 93.50 77 PHE A O 1
ATOM 589 N N . GLN A 1 78 ? 5.782 2.009 -17.233 1.00 95.94 78 GLN A N 1
ATOM 590 C CA . GLN A 1 78 ? 7.241 2.117 -17.295 1.00 95.94 78 GLN A CA 1
ATOM 591 C C . GLN A 1 78 ? 7.883 0.747 -17.584 1.00 95.94 78 GLN A C 1
ATOM 593 O O . GLN A 1 78 ? 8.513 0.161 -16.696 1.00 95.94 78 GLN A O 1
ATOM 598 N N . PRO A 1 79 ? 7.793 0.237 -18.830 1.00 97.31 79 PRO A N 1
ATOM 599 C CA . PRO A 1 79 ? 8.266 -1.108 -19.172 1.00 97.31 79 PRO A CA 1
ATOM 600 C C . PRO A 1 79 ? 9.747 -1.341 -18.861 1.00 97.31 79 PRO A C 1
ATOM 602 O O . PRO A 1 79 ? 10.126 -2.416 -18.401 1.00 97.31 79 PRO A O 1
ATOM 605 N N . ALA A 1 80 ? 10.581 -0.307 -19.017 1.00 97.81 80 ALA A N 1
ATOM 606 C CA . ALA A 1 80 ? 12.009 -0.361 -18.697 1.00 97.81 80 ALA A CA 1
ATOM 607 C C . ALA A 1 80 ? 12.302 -0.662 -17.210 1.00 97.81 80 ALA A C 1
ATOM 609 O O . ALA A 1 80 ? 13.405 -1.085 -16.878 1.00 97.81 80 ALA A O 1
ATOM 610 N N . ARG A 1 81 ? 11.326 -0.463 -16.311 1.00 97.06 81 ARG A N 1
ATOM 611 C CA . ARG A 1 81 ? 11.436 -0.720 -14.865 1.00 97.06 81 ARG A CA 1
ATOM 612 C C . ARG A 1 81 ? 10.581 -1.905 -14.402 1.00 97.06 81 ARG A C 1
ATOM 614 O O . ARG A 1 81 ? 10.430 -2.104 -13.201 1.00 97.06 81 ARG A O 1
ATOM 621 N N . ALA A 1 82 ? 10.055 -2.727 -15.312 1.00 97.38 82 ALA A N 1
ATOM 622 C CA . ALA A 1 82 ? 9.187 -3.857 -14.965 1.00 97.38 82 ALA A CA 1
ATOM 623 C C . ALA A 1 82 ? 9.805 -4.811 -13.919 1.00 97.38 82 ALA A C 1
ATOM 625 O O . ALA A 1 82 ? 9.120 -5.254 -12.996 1.00 97.38 82 ALA A O 1
ATOM 626 N N . SER A 1 83 ? 11.113 -5.078 -14.006 1.00 97.44 83 SER A N 1
ATOM 627 C CA . SER A 1 83 ? 11.834 -5.921 -13.040 1.00 97.44 83 SER A CA 1
ATOM 628 C C . SER A 1 83 ? 11.876 -5.323 -11.630 1.00 97.44 83 SER A C 1
ATOM 630 O O . SER A 1 83 ? 11.802 -6.069 -10.650 1.00 97.44 83 SER A O 1
ATOM 632 N N . LEU A 1 84 ? 11.937 -3.992 -11.513 1.00 96.31 84 LEU A N 1
ATOM 633 C CA . LEU A 1 84 ? 11.879 -3.286 -10.235 1.00 96.31 84 LEU A CA 1
ATOM 634 C C . LEU A 1 84 ? 10.511 -3.486 -9.581 1.00 96.31 84 LEU A C 1
ATOM 636 O O . LEU A 1 84 ? 10.446 -3.878 -8.421 1.00 96.31 84 LEU A O 1
ATOM 640 N N . PHE A 1 85 ? 9.418 -3.290 -10.323 1.00 97.62 85 PHE A N 1
ATOM 641 C CA . PHE A 1 85 ? 8.071 -3.448 -9.765 1.00 97.62 85 PHE A CA 1
ATOM 642 C C . PHE A 1 85 ? 7.741 -4.908 -9.434 1.00 97.62 85 PHE A C 1
ATOM 644 O O . PHE A 1 85 ? 7.127 -5.186 -8.407 1.00 97.62 85 PHE A O 1
ATOM 651 N N . ALA A 1 86 ? 8.221 -5.857 -10.242 1.00 97.88 86 ALA A N 1
ATOM 652 C CA . ALA A 1 86 ? 8.125 -7.278 -9.919 1.00 97.88 86 ALA A CA 1
ATOM 653 C C . ALA A 1 86 ? 8.901 -7.628 -8.636 1.00 97.88 86 ALA A C 1
ATOM 655 O O . ALA A 1 86 ? 8.454 -8.465 -7.852 1.00 97.88 86 ALA A O 1
ATOM 656 N N . THR A 1 87 ? 10.052 -6.987 -8.411 1.00 97.88 87 THR A N 1
ATOM 657 C CA . THR A 1 87 ? 10.819 -7.124 -7.163 1.00 97.88 87 THR A CA 1
ATOM 658 C C . THR A 1 87 ? 10.064 -6.528 -5.984 1.00 97.88 87 THR A C 1
ATOM 660 O O . THR A 1 87 ? 9.917 -7.219 -4.986 1.00 97.88 87 THR A O 1
ATOM 663 N N . ALA A 1 88 ? 9.494 -5.330 -6.129 1.00 97.69 88 ALA A N 1
ATOM 664 C CA . ALA A 1 88 ? 8.670 -4.708 -5.094 1.00 97.69 88 ALA A CA 1
ATOM 665 C C . ALA A 1 88 ? 7.488 -5.601 -4.680 1.00 97.69 88 ALA A C 1
ATOM 667 O O . ALA A 1 88 ? 7.262 -5.786 -3.492 1.00 97.69 88 ALA A O 1
ATOM 668 N N . ASN A 1 89 ? 6.791 -6.230 -5.637 1.00 98.19 89 ASN A N 1
ATOM 669 C CA . ASN A 1 89 ? 5.728 -7.191 -5.327 1.00 98.19 89 ASN A CA 1
ATOM 670 C C . ASN A 1 89 ? 6.247 -8.385 -4.508 1.00 98.19 89 ASN A C 1
ATOM 672 O O . ASN A 1 89 ? 5.678 -8.721 -3.475 1.00 98.19 89 ASN A O 1
ATOM 676 N N . ARG A 1 90 ? 7.36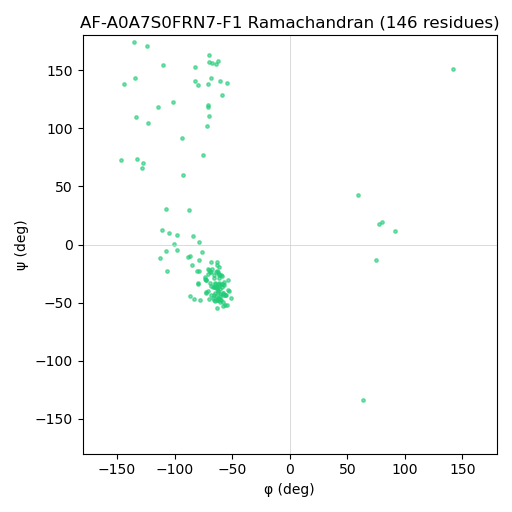3 -9.005 -4.918 1.00 98.19 90 ARG A N 1
ATOM 677 C CA . ARG A 1 90 ? 7.947 -10.124 -4.156 1.00 98.19 90 ARG A CA 1
ATOM 678 C C . ARG A 1 90 ? 8.378 -9.701 -2.752 1.00 98.19 90 ARG A C 1
ATOM 680 O O . ARG A 1 90 ? 8.037 -10.391 -1.798 1.00 98.19 90 ARG A O 1
ATOM 687 N N . SER A 1 91 ? 9.066 -8.568 -2.626 1.00 98.19 91 SER A N 1
ATOM 688 C CA . SER A 1 91 ? 9.498 -8.022 -1.337 1.00 98.19 91 SER A CA 1
ATOM 689 C C . SER A 1 91 ? 8.315 -7.665 -0.446 1.00 98.19 91 SER A C 1
ATOM 691 O O . SER A 1 91 ? 8.336 -7.974 0.731 1.00 98.19 91 SER A O 1
ATOM 693 N N . ALA A 1 92 ? 7.224 -7.124 -0.985 1.00 98.12 92 ALA A N 1
ATOM 694 C CA . ALA A 1 92 ? 6.024 -6.863 -0.197 1.00 98.12 92 ALA A CA 1
ATOM 695 C C . ALA A 1 92 ? 5.375 -8.138 0.355 1.00 98.12 92 ALA A C 1
ATOM 697 O O . ALA A 1 92 ? 4.852 -8.151 1.470 1.00 98.12 92 ALA A O 1
ATOM 698 N N . LEU A 1 93 ? 5.405 -9.229 -0.411 1.00 98.06 93 LEU A N 1
ATOM 699 C CA . LEU A 1 93 ? 4.930 -10.528 0.062 1.00 98.06 93 LEU A CA 1
ATOM 700 C C . LEU A 1 93 ? 5.894 -11.159 1.071 1.00 98.06 93 LEU A C 1
ATOM 702 O O . LEU A 1 93 ? 5.457 -11.890 1.949 1.00 98.06 93 LEU A O 1
ATOM 706 N N . GLN A 1 94 ? 7.192 -10.899 0.970 1.00 98.12 94 GLN A N 1
ATOM 707 C CA . GLN A 1 94 ? 8.179 -11.476 1.878 1.00 98.12 94 GLN A CA 1
ATOM 708 C C . GLN A 1 94 ? 8.296 -10.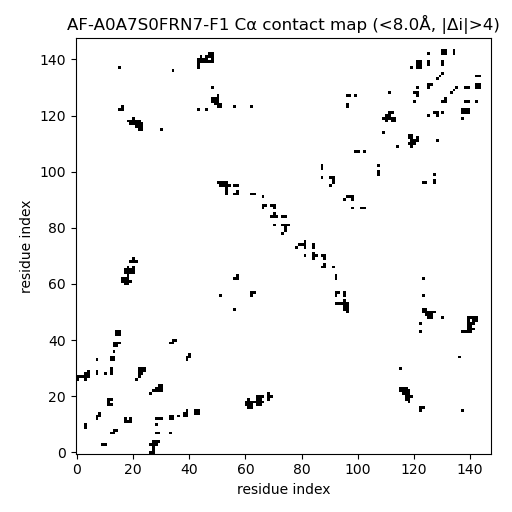692 3.192 1.00 98.12 94 GLN A C 1
ATOM 710 O O . GLN A 1 94 ? 8.262 -11.290 4.266 1.00 98.12 94 GLN A O 1
ATOM 715 N N . ASP A 1 95 ? 8.384 -9.370 3.087 1.00 98.38 95 ASP A N 1
ATOM 716 C CA . ASP A 1 95 ? 8.800 -8.450 4.146 1.00 98.38 95 ASP A CA 1
ATOM 717 C C . ASP A 1 95 ? 7.626 -7.626 4.708 1.00 98.38 95 ASP A C 1
ATOM 719 O O . ASP A 1 95 ? 7.789 -6.879 5.673 1.00 98.38 95 ASP A O 1
ATOM 723 N N . GLY A 1 96 ? 6.427 -7.739 4.124 1.00 98.44 96 GLY A N 1
ATOM 724 C CA . GLY A 1 96 ? 5.249 -7.006 4.583 1.00 98.44 96 GLY A CA 1
ATOM 725 C C . GLY A 1 96 ? 5.416 -5.492 4.436 1.00 98.44 96 GLY A C 1
ATOM 726 O O . GLY A 1 96 ? 5.870 -5.010 3.397 1.00 98.44 96 GLY A O 1
ATOM 727 N N . CYS A 1 97 ? 5.068 -4.731 5.477 1.00 98.56 97 CYS A N 1
ATOM 728 C CA . CYS A 1 97 ? 5.169 -3.267 5.474 1.00 98.56 97 CYS A CA 1
ATOM 729 C C . CYS A 1 97 ? 6.616 -2.752 5.340 1.00 98.56 97 CYS A C 1
ATOM 731 O O . CYS A 1 97 ? 6.833 -1.666 4.796 1.00 98.56 97 CYS A O 1
ATOM 733 N N . ALA A 1 98 ? 7.622 -3.554 5.718 1.00 98.19 98 ALA A N 1
ATOM 734 C CA . ALA A 1 98 ? 9.033 -3.177 5.607 1.00 98.19 98 ALA A CA 1
ATOM 735 C C . ALA A 1 98 ? 9.493 -2.955 4.153 1.00 98.19 98 ALA A C 1
ATOM 737 O O . ALA A 1 98 ? 10.487 -2.260 3.925 1.00 98.19 98 ALA A O 1
ATOM 738 N N . VAL A 1 99 ? 8.736 -3.448 3.159 1.00 97.69 99 VAL A N 1
ATOM 739 C CA . VAL A 1 99 ? 8.989 -3.162 1.738 1.00 97.69 99 VAL A CA 1
ATOM 740 C C . VAL A 1 99 ? 9.077 -1.665 1.455 1.00 97.69 99 VAL A C 1
ATOM 742 O O . VAL A 1 99 ? 9.852 -1.268 0.589 1.00 97.69 99 VAL A O 1
ATOM 745 N N . HIS A 1 100 ? 8.357 -0.826 2.208 1.00 97.56 100 H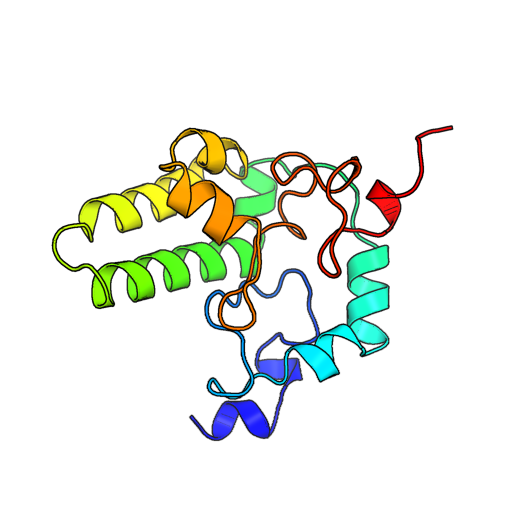IS A N 1
ATOM 746 C CA . HIS A 1 100 ? 8.359 0.624 2.038 1.00 97.56 100 HIS A CA 1
ATOM 747 C C . HIS A 1 100 ? 9.780 1.211 2.055 1.00 97.56 100 HIS A C 1
ATOM 749 O O . HIS A 1 100 ? 10.112 2.041 1.212 1.00 97.56 100 HIS A O 1
ATOM 755 N N . ALA A 1 101 ? 10.661 0.720 2.933 1.00 96.88 101 ALA A N 1
ATOM 756 C CA . ALA A 1 101 ? 12.046 1.188 3.020 1.00 96.88 101 ALA A CA 1
ATOM 757 C C . ALA A 1 101 ? 12.903 0.831 1.787 1.00 96.88 101 ALA A C 1
ATOM 759 O O . ALA A 1 101 ? 13.919 1.476 1.539 1.00 96.88 101 ALA A O 1
ATOM 760 N N . SER A 1 102 ? 12.497 -0.176 1.006 1.00 94.00 102 SER A N 1
ATOM 761 C CA . SER A 1 102 ? 13.186 -0.609 -0.220 1.00 94.00 102 SER A CA 1
ATOM 762 C C . SER A 1 102 ? 12.730 0.134 -1.484 1.00 94.00 102 SER A C 1
ATOM 764 O O . SER A 1 102 ? 13.355 0.017 -2.540 1.00 94.00 102 SER A O 1
ATOM 766 N N . LEU A 1 103 ? 11.639 0.901 -1.396 1.00 95.44 103 LEU A N 1
ATOM 767 C CA . LEU A 1 103 ? 11.094 1.666 -2.513 1.00 95.44 103 LEU A CA 1
ATOM 768 C C . LEU A 1 103 ? 11.836 2.997 -2.688 1.00 95.44 103 LEU A C 1
ATOM 770 O O . LEU A 1 103 ? 12.323 3.587 -1.724 1.00 95.44 103 LEU A O 1
ATOM 774 N N . SER A 1 104 ? 11.857 3.523 -3.917 1.00 95.00 104 SER A N 1
ATOM 775 C CA . SER A 1 104 ? 12.262 4.915 -4.156 1.00 95.00 104 SER A CA 1
ATOM 776 C C . SER A 1 104 ? 11.282 5.889 -3.497 1.00 95.00 104 SER A C 1
ATOM 778 O O . SER A 1 104 ? 10.107 5.560 -3.364 1.00 95.00 104 SER A O 1
ATOM 780 N N . MET A 1 105 ? 11.727 7.107 -3.172 1.00 93.44 105 MET A N 1
ATOM 781 C CA . MET A 1 105 ? 10.892 8.124 -2.506 1.00 93.44 105 MET A CA 1
ATOM 782 C C . MET A 1 105 ? 9.538 8.350 -3.201 1.00 93.44 105 MET A C 1
ATOM 784 O O . MET A 1 105 ? 8.506 8.286 -2.545 1.00 93.44 105 MET A O 1
ATOM 788 N N . ASP A 1 106 ? 9.520 8.479 -4.532 1.00 92.25 106 ASP A N 1
ATOM 789 C CA . ASP A 1 106 ? 8.268 8.655 -5.290 1.00 92.25 106 ASP A CA 1
ATOM 790 C C . ASP A 1 106 ? 7.287 7.485 -5.109 1.00 92.25 106 ASP A C 1
ATOM 792 O O . ASP A 1 106 ? 6.072 7.662 -5.113 1.00 92.25 106 ASP A O 1
ATOM 796 N N . LEU A 1 107 ? 7.813 6.264 -4.964 1.00 93.44 107 LEU A N 1
ATOM 797 C CA . LEU A 1 107 ? 6.996 5.070 -4.767 1.00 93.44 107 LEU A CA 1
ATOM 798 C C . LEU A 1 107 ? 6.539 4.944 -3.315 1.00 93.44 107 LEU A C 1
ATOM 800 O O . LEU A 1 107 ? 5.428 4.481 -3.096 1.00 93.44 107 LEU A O 1
ATOM 804 N N . GLN A 1 108 ? 7.358 5.3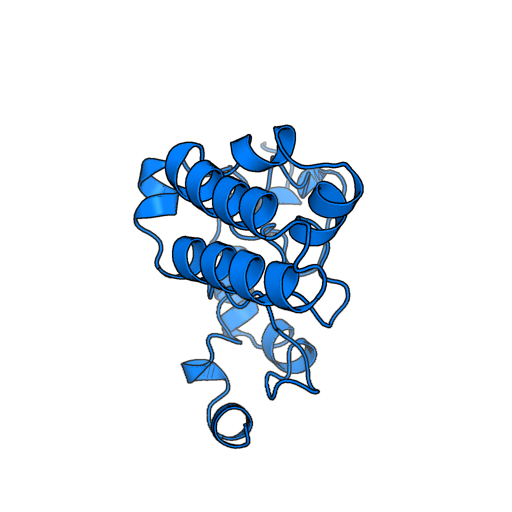71 -2.349 1.00 95.31 108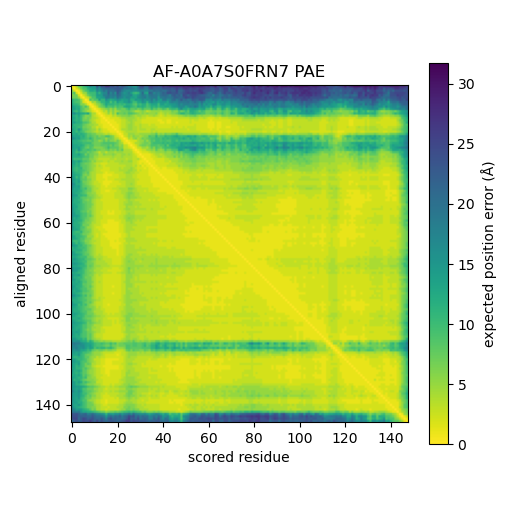 GLN A N 1
ATOM 805 C CA . GLN A 1 108 ? 6.965 5.471 -0.940 1.00 95.31 108 GLN A CA 1
ATOM 806 C C . GLN A 1 108 ? 5.746 6.385 -0.780 1.00 95.31 108 GLN A C 1
ATOM 808 O O . GLN A 1 108 ? 4.740 5.981 -0.200 1.00 95.31 108 GLN A O 1
ATOM 813 N N . GLU A 1 109 ? 5.797 7.579 -1.377 1.00 93.06 109 GLU A N 1
ATOM 814 C CA . GLU A 1 109 ? 4.664 8.508 -1.384 1.00 93.06 109 GLU A CA 1
ATOM 815 C C . GLU A 1 109 ? 3.448 7.886 -2.082 1.00 93.06 109 GLU A C 1
ATOM 817 O O . GLU A 1 109 ? 2.365 7.838 -1.505 1.00 93.06 109 GLU A O 1
ATOM 822 N N . LEU A 1 110 ? 3.633 7.327 -3.284 1.00 92.56 110 LEU A N 1
ATOM 823 C CA . LEU A 1 110 ? 2.542 6.736 -4.063 1.00 92.56 110 LEU A CA 1
ATOM 824 C C . LEU A 1 110 ? 1.800 5.618 -3.317 1.00 92.56 110 LEU A C 1
ATOM 826 O O . LEU A 1 110 ? 0.578 5.543 -3.410 1.00 92.56 110 LEU A O 1
ATOM 830 N N . VAL A 1 111 ? 2.509 4.732 -2.606 1.00 95.31 111 VAL A N 1
ATOM 831 C CA . VAL A 1 111 ? 1.857 3.609 -1.911 1.00 95.31 111 VAL A CA 1
ATOM 832 C C . VAL A 1 111 ? 1.211 4.018 -0.593 1.00 95.31 111 VAL A C 1
ATOM 834 O O . VAL A 1 111 ? 0.301 3.329 -0.146 1.00 95.31 111 VAL A O 1
ATOM 837 N N . CYS A 1 112 ? 1.648 5.114 0.028 1.00 95.38 112 CYS A N 1
ATOM 838 C CA . CYS A 1 112 ? 1.060 5.629 1.264 1.00 95.38 112 CYS A CA 1
ATOM 839 C C . CYS A 1 112 ? 0.062 6.772 1.033 1.00 95.38 112 CYS A C 1
ATOM 841 O O . CYS A 1 112 ? -0.562 7.220 1.992 1.00 95.38 112 CYS A O 1
ATOM 843 N N . GLU A 1 113 ? -0.126 7.263 -0.188 1.00 88.38 113 GLU A N 1
ATOM 844 C CA . GLU A 1 113 ? -1.044 8.364 -0.473 1.00 88.38 113 GLU A CA 1
ATOM 845 C C . GLU A 1 113 ? -1.918 8.069 -1.693 1.00 88.38 113 GLU A C 1
ATOM 847 O O . GLU A 1 113 ? -1.473 8.083 -2.841 1.00 88.38 113 GLU A O 1
ATOM 852 N N . SER A 1 114 ? -3.211 7.847 -1.446 1.00 78.75 114 SER A N 1
ATOM 853 C CA . SER A 1 114 ? -4.189 7.748 -2.521 1.00 78.75 114 SER A CA 1
ATOM 854 C C . SER A 1 114 ? -4.412 9.119 -3.159 1.00 78.75 114 SER A C 1
ATOM 856 O O . SER A 1 114 ? -5.040 10.000 -2.574 1.00 78.75 114 SER A O 1
ATOM 858 N N . LYS A 1 115 ? -3.961 9.287 -4.408 1.00 72.81 115 LYS A N 1
ATOM 859 C CA . LYS A 1 115 ? -4.240 10.482 -5.229 1.00 72.81 115 LYS A CA 1
ATOM 860 C C . LYS A 1 115 ? -5.557 10.361 -6.016 1.00 72.81 115 LYS A C 1
ATOM 862 O O . LYS A 1 115 ? -5.676 10.882 -7.120 1.00 72.81 115 LYS A O 1
ATOM 867 N N . GLY A 1 116 ? -6.534 9.616 -5.486 1.00 68.94 116 GLY A N 1
ATOM 868 C CA . GLY A 1 116 ? -7.877 9.427 -6.066 1.00 68.94 116 GLY A CA 1
ATOM 869 C C . GLY A 1 116 ? -7.968 8.486 -7.278 1.00 68.94 116 GLY A C 1
ATOM 870 O O . GLY A 1 116 ? -9.066 8.073 -7.641 1.00 68.94 116 GLY A O 1
ATOM 871 N N . ILE A 1 117 ? -6.830 8.129 -7.878 1.00 75.69 117 ILE A N 1
ATOM 872 C CA . ILE A 1 117 ? -6.713 7.182 -9.004 1.00 75.69 117 ILE A CA 1
ATOM 873 C C . ILE A 1 117 ? -5.995 5.876 -8.628 1.00 75.69 117 ILE A C 1
ATOM 875 O O . ILE A 1 117 ? -5.946 4.927 -9.420 1.00 75.69 117 ILE A O 1
ATOM 879 N N . THR A 1 118 ? -5.379 5.855 -7.447 1.00 86.00 118 THR A N 1
ATOM 880 C CA . THR A 1 118 ? -4.680 4.695 -6.903 1.00 86.00 118 THR A CA 1
ATOM 881 C C . THR A 1 118 ? -5.047 4.468 -5.448 1.00 86.00 118 THR A C 1
ATOM 883 O O . THR A 1 118 ? -5.242 5.419 -4.689 1.00 86.00 118 THR A O 1
ATOM 886 N N . GLY A 1 119 ? -5.149 3.202 -5.053 1.00 89.06 119 GLY A N 1
ATOM 887 C CA . GLY A 1 119 ? -5.249 2.807 -3.656 1.00 89.06 119 GLY A CA 1
ATOM 888 C C . GLY A 1 119 ? -3.937 3.038 -2.927 1.00 89.06 119 GLY A C 1
ATOM 889 O O . GLY A 1 119 ? -2.889 3.179 -3.553 1.00 89.06 119 GLY A O 1
ATOM 890 N N . ASP A 1 120 ? -4.015 3.045 -1.603 1.00 93.19 120 ASP A N 1
ATOM 891 C CA . ASP A 1 120 ? -2.859 3.111 -0.718 1.00 93.19 120 ASP A CA 1
ATOM 892 C C . ASP A 1 120 ? -2.862 1.933 0.261 1.00 93.19 120 ASP A C 1
ATOM 894 O O . ASP A 1 120 ? -3.828 1.168 0.353 1.00 93.19 120 ASP A O 1
ATOM 898 N N . ILE A 1 121 ? -1.755 1.783 0.983 1.00 96.69 121 ILE A N 1
ATOM 899 C CA . ILE A 1 121 ? -1.559 0.712 1.953 1.00 96.69 121 ILE A CA 1
ATOM 900 C C . ILE A 1 121 ? -1.851 1.142 3.391 1.00 96.69 121 ILE A C 1
ATOM 902 O O . ILE A 1 121 ? -1.581 0.357 4.287 1.00 96.69 121 ILE A O 1
ATOM 906 N N . ARG A 1 122 ? -2.403 2.332 3.669 1.00 96.12 122 ARG A N 1
ATOM 907 C CA . ARG A 1 122 ? -2.550 2.844 5.052 1.00 96.12 122 ARG A CA 1
ATOM 908 C C . ARG A 1 122 ? -3.424 1.971 5.943 1.00 96.12 122 ARG A C 1
ATOM 910 O O . ARG A 1 122 ? -3.174 1.860 7.137 1.00 96.12 122 ARG A O 1
ATOM 917 N N . SER A 1 123 ? -4.433 1.330 5.364 1.00 95.44 123 SER A N 1
ATOM 918 C CA . SER A 1 123 ? -5.272 0.371 6.084 1.00 95.44 123 SER A CA 1
ATOM 919 C C . SER A 1 123 ? -4.528 -0.930 6.399 1.00 95.44 123 SER A C 1
ATOM 921 O O . SER A 1 123 ? -4.890 -1.624 7.348 1.00 95.44 123 SER A O 1
ATOM 923 N N . PHE A 1 124 ? -3.508 -1.286 5.614 1.00 97.75 124 PHE A N 1
ATOM 924 C CA . PHE A 1 124 ? -2.649 -2.446 5.842 1.00 97.75 124 PHE A CA 1
ATOM 925 C C . PHE A 1 124 ? -1.483 -2.110 6.769 1.00 97.75 124 PHE A C 1
ATOM 927 O O . PHE A 1 124 ? -1.235 -2.888 7.672 1.00 97.75 124 PHE A O 1
ATOM 934 N N . CYS A 1 125 ? -0.821 -0.973 6.556 1.00 98.25 125 CYS A N 1
ATOM 935 C CA . CYS A 1 125 ? 0.434 -0.553 7.175 1.00 98.25 125 CYS A CA 1
ATOM 936 C C . CYS A 1 125 ? 0.312 0.863 7.783 1.00 98.25 125 CYS A C 1
ATOM 938 O O . CYS A 1 125 ? 0.890 1.827 7.253 1.00 98.25 125 CYS A O 1
ATOM 940 N N . PRO A 1 126 ? -0.512 1.039 8.830 1.00 97.38 126 PRO A N 1
ATOM 941 C CA . PRO A 1 126 ? -0.790 2.349 9.404 1.00 97.38 126 PRO A CA 1
ATOM 942 C C . PRO A 1 126 ? 0.435 3.020 10.038 1.00 97.38 126 PRO A C 1
ATOM 944 O O . PRO A 1 126 ? 0.544 4.247 9.966 1.00 97.38 126 PRO A O 1
ATOM 947 N N . GLU A 1 127 ? 1.364 2.271 10.631 1.00 97.69 127 GLU A N 1
ATOM 948 C CA . GLU A 1 127 ? 2.547 2.842 11.282 1.00 97.69 127 GLU A CA 1
ATOM 949 C C . GLU A 1 127 ? 3.596 3.236 10.248 1.00 97.69 127 GLU A C 1
ATOM 951 O O . GLU A 1 127 ? 4.058 4.382 10.247 1.00 97.69 127 GLU A O 1
ATOM 956 N N . THR A 1 128 ? 3.892 2.343 9.297 1.00 97.81 128 THR A N 1
ATOM 957 C CA . THR A 1 128 ? 4.799 2.634 8.178 1.00 97.81 128 THR A CA 1
ATOM 958 C C . THR A 1 128 ? 4.350 3.873 7.400 1.00 97.81 128 THR A C 1
ATOM 960 O O . THR A 1 128 ? 5.166 4.751 7.113 1.00 97.81 128 THR A O 1
ATOM 963 N N . CYS A 1 129 ? 3.047 4.011 7.123 1.00 97.25 129 CYS A N 1
ATOM 964 C CA . CYS A 1 129 ? 2.499 5.198 6.459 1.00 97.25 129 CYS A CA 1
ATOM 965 C C . CYS A 1 129 ? 2.190 6.370 7.411 1.00 97.25 129 CYS A C 1
ATOM 967 O O . CYS A 1 129 ? 1.631 7.388 6.986 1.00 97.25 129 CYS A O 1
ATOM 969 N N . ARG A 1 130 ? 2.571 6.267 8.688 1.00 96.38 130 ARG A N 1
ATOM 970 C CA . ARG A 1 130 ? 2.506 7.339 9.691 1.00 96.38 130 ARG A CA 1
ATOM 971 C C . ARG A 1 130 ? 1.101 7.887 9.934 1.00 96.38 130 ARG A C 1
ATOM 973 O O . ARG A 1 130 ? 0.913 9.093 10.057 1.00 96.38 130 ARG A O 1
ATOM 980 N N . CYS A 1 131 ? 0.099 7.023 10.025 1.00 95.75 131 CYS A N 1
ATOM 981 C CA . CYS A 1 131 ? -1.291 7.427 10.232 1.00 95.75 131 CYS A CA 1
ATOM 982 C C . CYS A 1 131 ? -1.537 8.246 11.509 1.00 95.75 131 CYS A C 1
ATOM 984 O O . CYS A 1 131 ? -2.458 9.057 11.528 1.00 95.75 131 CYS A O 1
ATOM 986 N N . ALA A 1 132 ? -0.714 8.078 12.547 1.00 94.81 132 ALA A N 1
ATOM 987 C CA . ALA A 1 132 ? -0.817 8.867 13.775 1.00 94.81 132 ALA A CA 1
ATOM 988 C C . ALA A 1 132 ? -0.417 10.345 13.586 1.00 94.81 132 ALA A C 1
ATOM 990 O O . ALA A 1 132 ? -0.978 11.220 14.238 1.00 94.81 132 ALA A O 1
ATOM 991 N N . SER A 1 133 ? 0.539 10.641 12.697 1.00 93.50 133 SER A N 1
ATOM 992 C CA . SER A 1 133 ? 1.035 12.009 12.464 1.00 93.50 133 SER A CA 1
ATOM 993 C C . SER A 1 133 ? 0.558 12.627 11.149 1.00 93.50 133 SER A C 1
ATOM 995 O O . SER A 1 133 ? 0.506 13.849 11.036 1.00 93.50 133 SER A O 1
ATOM 997 N N . LEU A 1 134 ? 0.177 11.803 10.171 1.00 91.88 134 LEU A N 1
ATOM 998 C CA . LEU A 1 134 ? -0.343 12.200 8.862 1.00 91.88 134 LEU A CA 1
ATOM 999 C C . LEU A 1 134 ? -1.679 11.489 8.592 1.00 91.88 134 LEU A C 1
ATOM 1001 O O . LEU A 1 134 ? -1.742 10.570 7.768 1.00 91.88 134 LEU A O 1
ATOM 1005 N N . PRO A 1 135 ? -2.750 11.864 9.309 1.00 90.62 135 PRO A N 1
ATOM 1006 C CA . PRO A 1 135 ? -4.026 11.183 9.192 1.00 90.62 135 PRO A CA 1
ATOM 1007 C C . PRO A 1 135 ? -4.705 11.462 7.850 1.00 90.62 135 PRO A C 1
ATOM 1009 O O . PRO A 1 135 ? -4.761 12.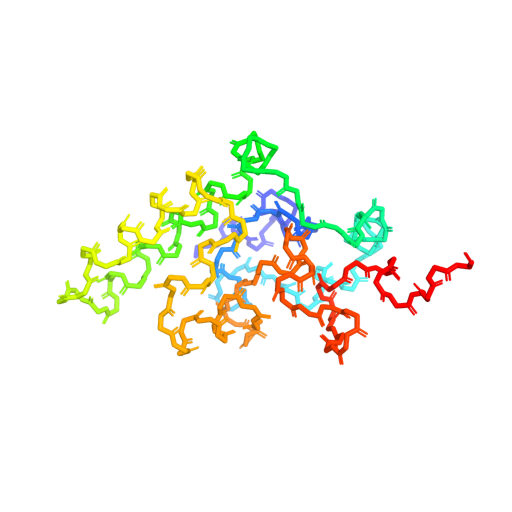594 7.371 1.00 90.62 135 PRO A O 1
ATOM 1012 N N . THR A 1 136 ? -5.277 10.414 7.263 1.00 90.25 136 THR A N 1
ATOM 1013 C CA . THR A 1 136 ? -6.082 10.481 6.037 1.00 90.25 136 THR A CA 1
ATOM 1014 C C . THR A 1 136 ? -7.344 9.630 6.193 1.00 90.25 136 THR A C 1
ATOM 1016 O O . THR A 1 136 ? -7.495 8.907 7.178 1.00 90.25 136 THR A O 1
ATOM 1019 N N . ARG A 1 137 ? -8.254 9.666 5.207 1.00 88.00 137 ARG A N 1
ATOM 1020 C CA . ARG A 1 137 ? -9.507 8.879 5.233 1.00 88.00 137 ARG A CA 1
ATOM 1021 C C . ARG A 1 137 ? -9.300 7.360 5.235 1.00 88.00 137 ARG A C 1
ATOM 1023 O O . ARG A 1 137 ? -10.242 6.637 5.525 1.00 88.00 137 ARG A O 1
ATOM 1030 N N . ASN A 1 138 ? -8.100 6.880 4.903 1.00 90.50 138 ASN A N 1
ATOM 1031 C CA . ASN A 1 138 ? -7.772 5.451 4.864 1.00 90.50 138 ASN A CA 1
ATOM 1032 C C . ASN A 1 138 ? -6.998 4.979 6.102 1.00 90.50 138 ASN A C 1
ATOM 1034 O O . ASN A 1 138 ? -6.658 3.801 6.201 1.00 90.50 138 ASN A O 1
ATOM 1038 N N . CYS A 1 139 ? -6.724 5.880 7.047 1.00 94.38 139 CYS A N 1
ATOM 1039 C CA . CYS A 1 139 ? -6.113 5.525 8.317 1.00 94.38 139 CYS A CA 1
ATOM 1040 C C . CYS A 1 139 ? -7.150 4.945 9.290 1.00 94.38 139 CYS A C 1
ATOM 1042 O O . CYS A 1 139 ? -8.242 5.505 9.416 1.00 94.38 139 CYS A O 1
ATOM 1044 N N . PRO A 1 140 ? -6.815 3.868 10.022 1.00 95.19 140 PRO A N 1
ATOM 1045 C CA . PRO A 1 140 ? -7.645 3.375 11.111 1.00 95.19 140 PRO A CA 1
ATOM 1046 C C . PRO A 1 140 ? -7.941 4.468 12.143 1.00 95.19 140 PRO A C 1
ATOM 1048 O O . PRO A 1 140 ? -7.051 5.223 12.541 1.00 95.19 140 PRO A O 1
ATOM 1051 N N . ALA A 1 141 ? -9.182 4.526 12.632 1.00 92.38 141 ALA A N 1
ATOM 1052 C CA . ALA A 1 141 ? -9.579 5.502 13.652 1.00 92.38 141 ALA A CA 1
ATOM 1053 C C . ALA A 1 141 ? -8.796 5.331 14.970 1.00 92.38 141 ALA A C 1
ATOM 1055 O O . ALA A 1 141 ? -8.618 6.289 15.723 1.00 92.38 141 ALA A O 1
ATOM 1056 N N . SER A 1 142 ? -8.297 4.120 15.228 1.00 93.62 142 SER A N 1
ATOM 1057 C CA . SER A 1 142 ? -7.431 3.785 16.360 1.00 93.62 142 SER A CA 1
ATOM 1058 C C . SER A 1 142 ? -6.105 4.556 16.352 1.00 93.62 142 SER A C 1
ATOM 1060 O O . SER A 1 142 ? -5.586 4.843 17.423 1.00 93.62 142 SER A O 1
ATOM 1062 N N . CYS A 1 143 ? -5.605 4.988 15.189 1.00 93.31 143 CYS A N 1
ATOM 1063 C CA . CYS A 1 143 ? -4.381 5.791 15.085 1.00 93.31 143 CYS A CA 1
ATOM 1064 C C . CYS A 1 143 ? -4.524 7.224 15.600 1.00 93.31 143 CYS A C 1
ATOM 1066 O O . CYS A 1 143 ? -3.528 7.879 15.893 1.00 93.31 143 CYS A O 1
ATOM 1068 N N . LEU A 1 144 ? -5.754 7.735 15.666 1.00 86.31 144 LEU A N 1
ATOM 1069 C CA . LEU A 1 144 ? -6.040 9.113 16.072 1.00 86.31 144 LEU A CA 1
ATOM 1070 C C . LEU A 1 144 ? -6.176 9.265 17.586 1.00 86.31 144 LEU A C 1
ATOM 1072 O O . LEU A 1 144 ? -6.285 10.384 18.089 1.00 86.31 144 LEU A O 1
ATOM 1076 N N . ARG A 1 145 ? -6.221 8.149 18.318 1.00 73.25 145 ARG A N 1
ATOM 1077 C CA . ARG A 1 145 ? -6.323 8.154 19.772 1.00 73.25 145 ARG A CA 1
ATOM 1078 C C . ARG A 1 145 ? -4.940 7.874 20.354 1.00 73.25 145 ARG A C 1
ATOM 1080 O O . ARG A 1 145 ? -4.375 6.832 20.036 1.00 73.25 145 ARG A O 1
ATOM 1087 N N . PRO A 1 146 ? -4.389 8.761 21.199 1.00 54.38 146 PRO A N 1
ATOM 1088 C CA . PRO A 1 146 ? -3.188 8.415 21.941 1.00 54.38 146 PRO A CA 1
ATOM 1089 C C . PRO A 1 146 ? -3.489 7.195 22.832 1.00 54.38 146 PRO A C 1
ATOM 1091 O O . PRO A 1 146 ? -4.597 7.117 23.378 1.00 54.38 146 PRO A O 1
ATOM 1094 N N . PRO A 1 147 ? -2.556 6.237 22.972 1.00 55.66 147 PRO A N 1
ATOM 1095 C CA . PRO A 1 147 ? -2.690 5.194 23.980 1.00 55.66 147 PRO A CA 1
ATOM 1096 C C . PRO A 1 147 ? -2.776 5.866 25.358 1.00 55.66 147 PRO A C 1
ATOM 1098 O O . PRO A 1 147 ? -1.985 6.763 25.658 1.00 55.66 147 PRO A O 1
ATOM 1101 N N . PHE A 1 148 ? -3.799 5.490 26.131 1.00 50.66 148 PHE A N 1
ATOM 1102 C CA . PHE A 1 148 ? -3.988 5.937 27.514 1.00 50.66 148 PHE A CA 1
ATOM 1103 C C . PHE A 1 148 ? -2.888 5.399 28.428 1.00 50.66 148 PHE A C 1
ATOM 1105 O O . PHE A 1 148 ? -2.457 4.244 28.203 1.00 50.66 148 PHE A O 1
#

Organism: NCBI:txid73915

Foldseek 3Di:
DCVLQVCLVVCVLLDLLQQFFFAAVVVSHPNVVSLVDPSSLVNLQPAALAADFLVVLLVRPSSLSNLVVQLVVVCVVPVVCSVVSVVLSVCCNVGPLCSLVVDDPVVNCSQLDDPRRGRHCCSNNVVSSVCLPDPDSSHHPNSVDDDD

pLDDT: mean 88.06, std 13.77, range [47.38, 98.56]

Secondary structure (DSSP, 8-state):
-THHHH-HHHHTTT-TTS--SS-BGGGTB-HHHHHTSHHHHHHHHTS-SSPPPHHHHHH-HHHHHHHHHHHHHHHHH-GGGHHHHHHHHHHHHHHGGGGGGGS-HHHHHHHH---SSS--STTT-TTTTTTTTS--TTS-GGGGSPP-

Solvent-accessible surface area (backbone atoms only — not comparable to full-atom values): 7741 Å² total; per-residue (Å²): 104,76,75,31,66,80,36,46,65,82,69,25,54,42,39,68,65,43,25,51,30,75,32,13,61,96,61,28,31,58,50,69,65,23,64,69,31,67,64,17,47,53,57,31,50,71,35,72,60,51,56,56,54,26,69,58,41,57,68,36,67,16,53,56,41,22,35,50,45,44,22,56,52,50,20,73,78,38,61,96,45,30,70,57,32,51,45,51,30,52,39,35,53,64,49,20,59,61,32,52,79,75,45,56,70,74,52,39,52,46,41,52,42,57,79,64,55,32,36,47,40,25,55,59,21,19,53,82,48,34,23,66,84,54,71,52,95,57,34,24,57,48,29,75,50,79,86,129

Radius of gyration: 14.77 Å; Cα contacts (8 Å, |Δi|>4): 239; chains: 1; bounding box: 36×27×47 Å